Protein AF-A0A8T4NY38-F1 (afdb_monomer)

Sequence (56 aa):
MERGDINILLQLVEKLDLEVSNLEDAYQNKNSQNFNESKKKILKIQDEIAGGFNGK

Secondary structure (DSSP, 8-state):
--HHHHHHHHHHHHHHHHHHHHHHHHHHTT-HHHHHHHHHHHHHHHHHHHHHHS--

pLDDT: mean 89.46, std 15.28, range [43.12, 98.69]

Solvent-accessible surface area (backbone atoms only — not comparable to full-atom values): 3068 Å² total; per-residue (Å²): 135,53,78,65,55,54,55,52,50,52,54,47,51,57,51,40,54,52,27,49,52,47,25,52,53,17,54,76,69,69,34,66,65,53,27,54,52,25,49,52,50,41,51,51,46,52,49,50,55,53,47,66,69,73,64,126

Mean 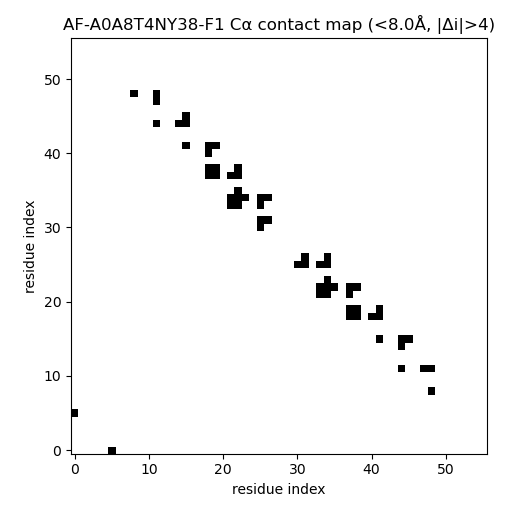predicted aligned error: 4.79 Å

Radius of gyration: 13.22 Å; Cα contacts (8 Å, |Δi|>4): 31; chains: 1; bounding box: 29×12×40 Å

Foldseek 3Di:
DDPVLVVVLVVLVVLLVVLVVQLVVCVVVVPPVSNVVSVVSNVVSVCVNVCSVVPD

Nearest PDB structures (foldseek):
  6cnn-assembly1_A  TM=9.523E-01  e=1.277E+00  Homo sapiens
  1f4n-assembly1_A  TM=9.204E-01  e=1.749E+00  Escherichia coli
  8ftm-assembly2_B  TM=9.008E-01  e=2.395E+00  Thermochaetoides thermophila DSM 1495
  6zw4-assembly1_E  TM=9.479E-01  e=6.547E+00  Nostoc punctiforme
  6zvr-assembly1_D  TM=9.430E-01  e=6.972E+00  Nostoc punctiforme

Structure (mmCIF, N/CA/C/O backbone):
data_AF-A0A8T4NY38-F1
#
_entry.id   AF-A0A8T4NY38-F1
#
loop_
_atom_site.group_PDB
_atom_site.id
_atom_site.type_symbol
_atom_site.label_atom_id
_atom_site.label_alt_id
_atom_site.label_comp_id
_atom_site.label_asym_id
_atom_site.label_entity_id
_atom_site.label_seq_id
_atom_site.pdbx_PDB_ins_code
_atom_site.Cartn_x
_atom_site.Cartn_y
_atom_site.Cartn_z
_atom_site.occupancy
_atom_site.B_iso_or_equiv
_atom_site.auth_seq_id
_atom_site.auth_comp_id
_atom_site.auth_asym_id
_atom_site.auth_atom_id
_atom_site.pdbx_PDB_model_num
ATOM 1 N N . MET A 1 1 ? 14.882 -4.133 -20.566 1.00 63.34 1 MET A N 1
ATOM 2 C CA . MET A 1 1 ? 14.593 -3.220 -19.449 1.00 63.34 1 MET A CA 1
ATOM 3 C C . MET A 1 1 ? 15.725 -2.215 -19.380 1.00 63.34 1 MET A C 1
ATOM 5 O O . MET A 1 1 ? 16.876 -2.615 -19.219 1.00 63.34 1 MET A O 1
ATOM 9 N N . GLU A 1 2 ? 15.425 -0.952 -19.647 1.00 75.44 2 GLU A N 1
ATOM 10 C CA . GLU A 1 2 ? 16.411 0.127 -19.652 1.00 75.44 2 GLU A CA 1
ATOM 11 C C . GLU A 1 2 ? 16.740 0.554 -18.214 1.00 75.44 2 GLU A C 1
ATOM 13 O O . GLU A 1 2 ? 15.968 0.331 -17.282 1.00 75.44 2 GLU A O 1
ATOM 18 N N . ARG A 1 3 ? 17.897 1.195 -17.999 1.00 73.69 3 ARG A N 1
ATOM 19 C CA . ARG A 1 3 ? 18.299 1.681 -16.663 1.00 73.69 3 ARG A CA 1
ATOM 20 C C . ARG A 1 3 ? 17.270 2.654 -16.059 1.00 73.69 3 ARG A C 1
ATOM 22 O O . ARG A 1 3 ? 17.156 2.734 -14.840 1.00 73.69 3 ARG A O 1
ATOM 29 N N . 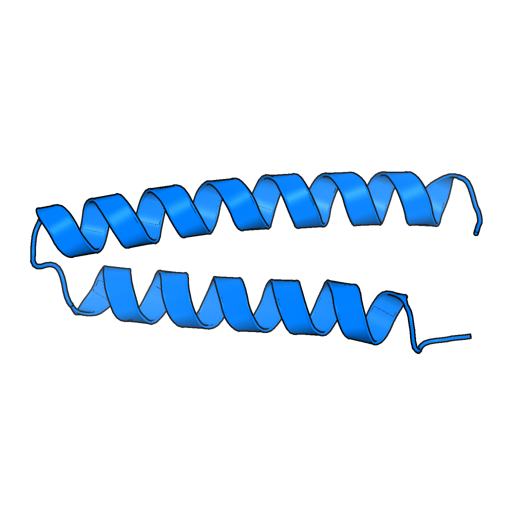GLY A 1 4 ? 16.523 3.367 -16.907 1.00 75.19 4 GLY A N 1
ATOM 30 C CA . GLY A 1 4 ? 15.407 4.225 -16.501 1.00 75.19 4 GLY A CA 1
ATOM 31 C C . GLY A 1 4 ? 14.247 3.439 -15.887 1.00 75.19 4 GLY A C 1
ATOM 32 O O . GLY A 1 4 ? 13.765 3.818 -14.823 1.00 75.19 4 GLY A O 1
ATOM 33 N N . ASP A 1 5 ? 13.880 2.305 -16.486 1.00 79.38 5 ASP A N 1
ATOM 34 C CA . ASP A 1 5 ? 12.803 1.436 -15.995 1.00 79.38 5 ASP A CA 1
ATOM 35 C 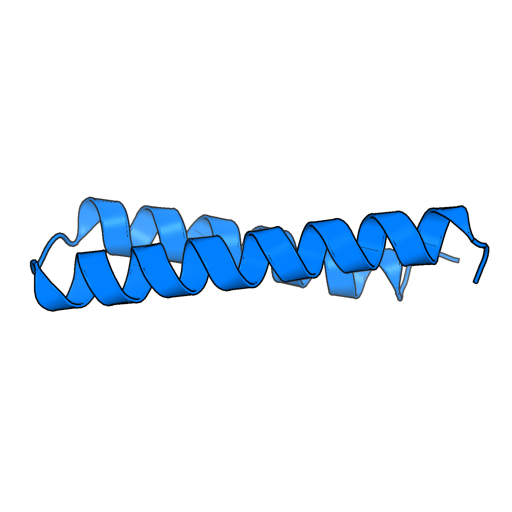C . ASP A 1 5 ? 13.126 0.872 -14.604 1.00 79.38 5 ASP A C 1
ATOM 37 O O . ASP A 1 5 ? 12.262 0.828 -13.732 1.00 79.38 5 ASP A O 1
ATOM 41 N N . ILE A 1 6 ? 14.392 0.506 -14.364 1.00 85.75 6 ILE A N 1
ATOM 42 C CA . ILE A 1 6 ? 14.857 0.003 -13.059 1.00 85.75 6 ILE A CA 1
ATOM 43 C C . ILE A 1 6 ? 14.709 1.079 -11.977 1.00 85.75 6 ILE A C 1
ATOM 45 O O . ILE A 1 6 ? 14.227 0.794 -10.884 1.00 85.75 6 ILE A O 1
ATOM 49 N N . ASN A 1 7 ? 15.091 2.323 -12.274 1.00 88.75 7 ASN A N 1
ATOM 50 C CA . ASN A 1 7 ? 14.959 3.423 -11.317 1.00 88.75 7 ASN A CA 1
ATOM 51 C C . ASN A 1 7 ? 13.490 3.736 -11.000 1.00 88.75 7 ASN A C 1
ATOM 53 O O . ASN A 1 7 ? 13.167 4.029 -9.852 1.00 88.75 7 ASN A O 1
ATOM 57 N N . ILE A 1 8 ? 12.604 3.661 -11.997 1.00 90.44 8 ILE A N 1
ATOM 58 C CA . ILE A 1 8 ? 11.162 3.845 -11.796 1.00 90.44 8 ILE A CA 1
ATOM 59 C C . ILE A 1 8 ? 10.607 2.720 -10.919 1.00 90.44 8 ILE A C 1
ATOM 61 O O . ILE A 1 8 ? 9.892 2.997 -9.958 1.00 90.44 8 ILE A O 1
ATOM 65 N N . LEU A 1 9 ? 10.976 1.467 -11.197 1.00 91.19 9 LEU A N 1
ATOM 66 C CA . LEU A 1 9 ? 10.545 0.317 -10.404 1.00 91.19 9 LEU A CA 1
ATOM 67 C C . LEU A 1 9 ? 10.979 0.452 -8.938 1.00 91.19 9 LEU A C 1
ATOM 69 O O . LEU A 1 9 ? 10.164 0.242 -8.045 1.00 91.19 9 LEU A O 1
ATOM 73 N N . LEU A 1 10 ? 12.229 0.855 -8.687 1.00 93.88 10 LEU A N 1
ATOM 74 C CA . LEU A 1 10 ? 12.732 1.093 -7.330 1.00 93.88 10 LEU A CA 1
ATOM 75 C C . LEU A 1 10 ? 11.900 2.154 -6.597 1.00 93.88 10 LEU A C 1
ATOM 77 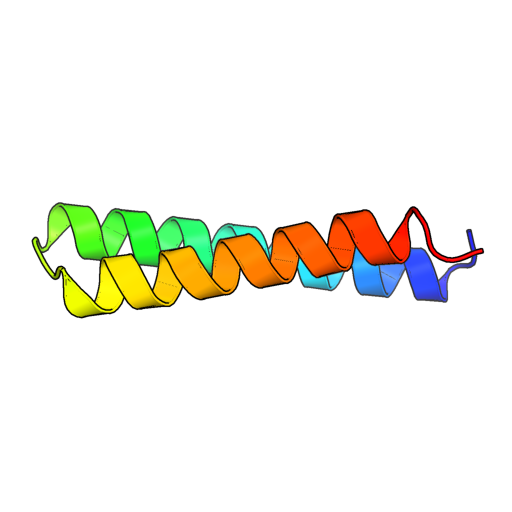O O . LEU A 1 10 ? 11.459 1.913 -5.478 1.00 93.88 10 LEU A O 1
ATOM 81 N N . GLN A 1 11 ? 11.598 3.280 -7.250 1.00 94.94 11 GLN A N 1
ATOM 82 C CA . GLN A 1 11 ? 10.752 4.326 -6.661 1.00 94.94 11 GLN A CA 1
ATOM 83 C C . GLN A 1 11 ? 9.321 3.853 -6.384 1.00 94.94 11 GLN A C 1
ATOM 85 O O . GLN A 1 11 ? 8.695 4.300 -5.422 1.00 94.94 11 GLN A O 1
ATOM 90 N N . LEU A 1 12 ? 8.766 2.990 -7.239 1.00 95.62 12 LEU A N 1
ATOM 91 C CA . LEU A 1 12 ? 7.435 2.422 -7.031 1.00 95.62 12 LEU A CA 1
ATOM 92 C C . LEU A 1 12 ? 7.421 1.460 -5.841 1.00 95.62 12 LEU A C 1
ATOM 94 O O . LEU A 1 12 ? 6.495 1.523 -5.037 1.00 95.62 12 LEU A O 1
ATOM 98 N N . VAL A 1 13 ? 8.456 0.633 -5.686 1.00 95.56 13 VAL A N 1
ATOM 99 C CA . VAL A 1 13 ? 8.606 -0.264 -4.530 1.00 95.56 13 VAL A CA 1
ATOM 100 C C . VAL A 1 13 ? 8.757 0.533 -3.231 1.00 95.56 13 VAL A C 1
ATOM 102 O O . VAL A 1 13 ? 8.039 0.262 -2.276 1.00 95.56 13 VAL A O 1
ATOM 105 N N . GLU A 1 14 ? 9.583 1.581 -3.207 1.00 97.44 14 GLU A N 1
ATOM 106 C CA . GLU A 1 14 ? 9.731 2.445 -2.022 1.00 97.44 14 GLU A CA 1
ATOM 107 C C . GLU A 1 14 ? 8.406 3.111 -1.613 1.00 97.44 14 GLU A C 1
ATOM 109 O O . GLU A 1 14 ? 8.066 3.189 -0.431 1.00 97.44 14 GLU A O 1
ATOM 114 N N . LYS A 1 15 ? 7.617 3.574 -2.591 1.00 97.50 15 LYS A N 1
ATOM 115 C CA . LYS A 1 15 ? 6.278 4.128 -2.330 1.00 97.50 15 LYS A CA 1
ATOM 116 C C . LYS A 1 15 ? 5.302 3.067 -1.829 1.00 97.50 15 LYS A C 1
ATOM 118 O O . LYS A 1 15 ? 4.440 3.387 -1.012 1.00 97.50 15 LYS A O 1
ATOM 123 N N . LEU A 1 16 ? 5.408 1.837 -2.332 1.00 97.88 16 LEU A N 1
ATOM 124 C CA . LEU A 1 16 ? 4.571 0.723 -1.899 1.00 97.88 16 LEU A CA 1
ATOM 125 C C . LEU A 1 16 ? 4.821 0.414 -0.421 1.00 97.88 16 LEU A C 1
ATOM 127 O O . LEU A 1 16 ? 3.860 0.356 0.344 1.00 97.88 16 LEU A O 1
ATOM 131 N N . ASP A 1 17 ? 6.088 0.304 -0.020 1.00 98.31 17 ASP A N 1
ATOM 132 C CA . ASP A 1 17 ? 6.480 0.049 1.371 1.00 98.31 17 ASP A CA 1
ATOM 133 C C . ASP A 1 17 ? 5.985 1.158 2.310 1.00 98.31 17 ASP A C 1
ATOM 135 O O . ASP A 1 17 ? 5.422 0.878 3.371 1.00 98.31 17 ASP A O 1
ATOM 139 N N . LEU A 1 18 ? 6.105 2.424 1.895 1.00 98.50 18 LEU A N 1
ATOM 140 C CA . LEU A 1 18 ? 5.585 3.558 2.662 1.00 98.50 18 LEU A CA 1
ATOM 141 C C . LEU A 1 18 ? 4.067 3.467 2.877 1.00 98.50 18 LEU A C 1
ATOM 143 O O . LEU A 1 18 ? 3.579 3.681 3.987 1.00 98.50 18 LEU A O 1
ATOM 147 N N . GLU A 1 19 ? 3.298 3.168 1.830 1.00 98.50 19 GLU A N 1
ATOM 148 C CA . GLU A 1 19 ? 1.841 3.089 1.959 1.00 98.50 19 GLU A CA 1
ATOM 149 C C . GLU A 1 19 ? 1.381 1.841 2.722 1.00 98.50 19 GLU A C 1
ATOM 151 O O . GLU A 1 19 ? 0.345 1.901 3.385 1.00 98.50 19 GLU A O 1
ATOM 156 N N . VAL A 1 20 ? 2.148 0.745 2.703 1.00 98.56 20 VAL A N 1
ATOM 157 C CA . VAL A 1 20 ? 1.923 -0.408 3.592 1.00 98.56 20 VAL A CA 1
ATOM 158 C C . VAL A 1 20 ? 2.117 0.001 5.051 1.00 98.56 20 VAL A C 1
ATOM 160 O O . VAL A 1 20 ? 1.218 -0.243 5.853 1.00 98.56 20 VAL A O 1
ATOM 163 N N . SER A 1 21 ? 3.205 0.707 5.380 1.00 98.62 21 SER A N 1
ATOM 164 C CA . SER A 1 21 ? 3.428 1.233 6.736 1.00 98.62 21 SER A CA 1
ATOM 165 C C . SER A 1 21 ? 2.282 2.150 7.182 1.00 98.62 21 SER A C 1
ATOM 167 O O . SER A 1 21 ? 1.747 1.989 8.276 1.00 98.62 21 SER A O 1
ATOM 169 N N . ASN A 1 22 ? 1.830 3.062 6.313 1.00 98.56 22 ASN A N 1
ATOM 170 C CA . ASN A 1 22 ? 0.690 3.938 6.610 1.00 98.56 22 ASN A CA 1
ATOM 171 C C . ASN A 1 22 ? -0.614 3.152 6.830 1.00 98.56 22 ASN A C 1
ATOM 173 O O . ASN A 1 22 ? -1.439 3.532 7.664 1.00 98.56 22 ASN A O 1
ATOM 177 N N . LEU A 1 23 ? -0.828 2.073 6.072 1.00 98.62 23 LEU A N 1
ATOM 178 C CA . LEU A 1 23 ? -2.003 1.216 6.203 1.00 98.62 23 LEU A CA 1
ATOM 179 C C . LEU A 1 23 ? -1.990 0.445 7.528 1.00 98.62 23 LEU A C 1
ATOM 181 O O . LEU A 1 23 ? -3.031 0.357 8.185 1.00 98.62 23 LEU A O 1
ATOM 185 N N . GLU A 1 24 ? -0.833 -0.079 7.932 1.00 98.69 24 GLU A N 1
ATOM 186 C CA . GLU A 1 24 ? -0.634 -0.733 9.229 1.00 98.69 24 GLU A CA 1
ATOM 187 C C . GLU A 1 24 ? -0.872 0.248 10.380 1.00 98.69 24 GLU A C 1
ATOM 189 O O . GLU A 1 24 ? -1.676 -0.040 11.270 1.00 98.69 24 GLU A O 1
ATOM 194 N N . ASP A 1 25 ? -0.285 1.444 10.318 1.00 98.69 25 ASP A N 1
ATOM 195 C CA . ASP A 1 25 ? -0.501 2.500 11.310 1.00 98.69 25 ASP A CA 1
ATOM 196 C C . ASP A 1 25 ? -1.976 2.907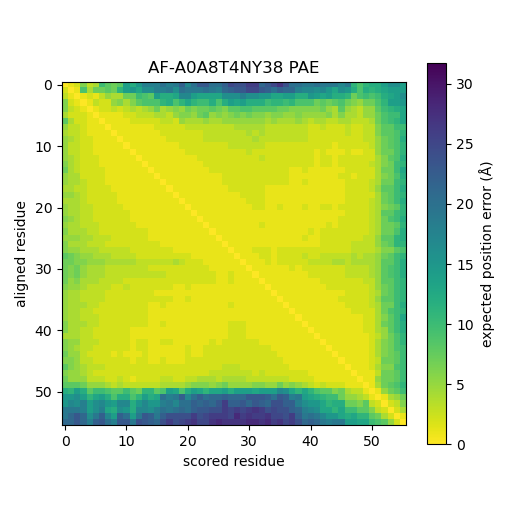 11.393 1.00 98.69 25 ASP A C 1
ATOM 198 O O . ASP A 1 25 ? -2.537 3.058 12.483 1.00 98.69 25 ASP A O 1
ATOM 202 N N . ALA A 1 26 ? -2.652 3.057 10.252 1.00 98.56 26 ALA A N 1
ATOM 203 C CA . ALA A 1 26 ? -4.075 3.371 10.216 1.00 98.56 26 ALA A CA 1
ATOM 204 C C . ALA A 1 26 ? -4.927 2.253 10.834 1.00 98.56 26 ALA A C 1
ATOM 206 O O . ALA A 1 26 ? -5.888 2.541 11.555 1.00 98.56 26 ALA A O 1
ATOM 207 N N . TYR A 1 27 ? -4.565 0.991 10.593 1.00 98.38 27 TYR A N 1
ATOM 208 C CA . TYR A 1 27 ? -5.222 -0.164 11.196 1.00 98.38 27 TYR A CA 1
ATOM 209 C C . TYR A 1 27 ? -5.054 -0.175 12.720 1.00 98.38 27 TYR A C 1
ATOM 211 O O . TYR A 1 27 ? -6.052 -0.279 13.440 1.00 98.38 27 TYR A O 1
ATOM 219 N N . GLN A 1 28 ? -3.828 0.017 13.222 1.00 98.62 28 GLN A N 1
ATOM 220 C CA . GLN A 1 28 ? -3.546 0.079 14.663 1.00 98.62 28 GLN A CA 1
ATOM 221 C C . GLN A 1 28 ? -4.313 1.217 15.346 1.00 98.62 28 GLN A C 1
ATOM 223 O O . GLN A 1 28 ? -4.894 1.035 16.418 1.00 98.62 28 GLN A O 1
ATOM 228 N N . ASN A 1 29 ? -4.397 2.373 14.687 1.00 98.31 29 ASN A N 1
ATOM 229 C CA . ASN A 1 29 ? -5.118 3.541 15.189 1.00 98.31 29 ASN A CA 1
ATOM 230 C C . ASN A 1 29 ? -6.637 3.493 14.941 1.00 98.31 29 ASN A C 1
ATOM 232 O O . ASN A 1 29 ? -7.337 4.456 15.258 1.00 98.31 29 ASN A O 1
ATOM 236 N N . LYS A 1 30 ? -7.171 2.402 14.368 1.00 97.94 30 LYS A N 1
ATOM 237 C CA . LYS A 1 30 ? -8.590 2.253 13.982 1.00 97.94 30 LYS A CA 1
ATOM 238 C C . LYS A 1 30 ? -9.102 3.407 13.104 1.00 97.94 30 LYS A C 1
ATOM 240 O O . LYS A 1 30 ? -10.289 3.736 13.123 1.00 97.94 30 LYS A O 1
ATOM 245 N N . ASN A 1 31 ? -8.217 4.013 12.316 1.00 98.31 31 ASN A N 1
ATOM 246 C CA . ASN A 1 31 ? -8.545 5.090 11.393 1.00 98.31 31 ASN A CA 1
ATOM 247 C C . ASN A 1 31 ? -8.950 4.499 10.036 1.00 98.31 31 ASN A C 1
ATOM 249 O O . ASN A 1 31 ? -8.122 4.252 9.157 1.00 98.31 31 ASN A O 1
ATOM 253 N N . SER A 1 32 ? -10.252 4.275 9.863 1.00 98.06 32 SER A N 1
ATOM 254 C CA . SER A 1 32 ? -10.811 3.677 8.647 1.00 98.06 32 SER A CA 1
ATOM 255 C C . SER A 1 32 ? -10.631 4.545 7.399 1.00 98.06 32 SER A C 1
ATOM 257 O O . SER A 1 32 ? -10.546 4.005 6.294 1.00 98.06 32 SER A O 1
ATOM 259 N N . GLN A 1 33 ? -10.552 5.870 7.544 1.00 98.38 33 GLN A N 1
ATOM 260 C CA . GLN A 1 33 ? -10.318 6.770 6.420 1.00 98.38 33 GLN A CA 1
ATOM 261 C C . GLN A 1 33 ? -8.903 6.573 5.871 1.00 98.38 33 GLN A C 1
ATOM 263 O O . GLN A 1 33 ? -8.757 6.211 4.703 1.00 98.38 33 GLN A O 1
ATOM 268 N N . ASN A 1 34 ? -7.883 6.707 6.722 1.00 98.12 34 ASN A N 1
ATOM 269 C CA . ASN A 1 34 ? -6.488 6.544 6.306 1.00 98.12 34 ASN A CA 1
ATOM 270 C C . ASN A 1 34 ? -6.217 5.125 5.794 1.00 98.12 34 ASN A C 1
ATOM 272 O O . AS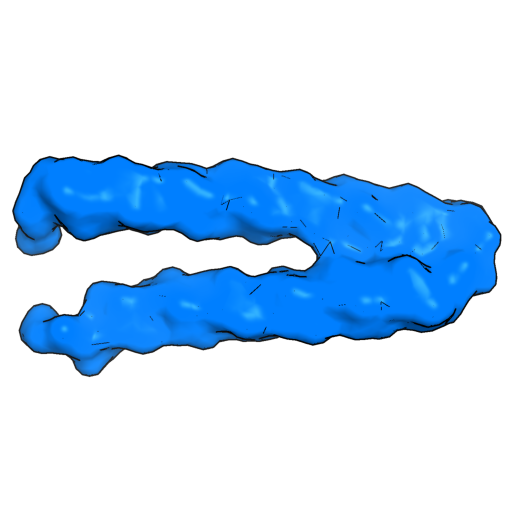N A 1 34 ? -5.525 4.955 4.796 1.00 98.12 34 ASN A O 1
ATOM 276 N N . PHE A 1 35 ? -6.826 4.110 6.414 1.00 98.62 35 PHE A N 1
ATOM 277 C CA . PHE A 1 35 ? -6.712 2.728 5.951 1.00 98.62 35 PHE A CA 1
ATOM 278 C C . PHE A 1 35 ? -7.195 2.584 4.502 1.00 98.62 35 PHE A C 1
ATOM 280 O O . PHE A 1 35 ? -6.512 2.008 3.654 1.00 98.62 35 PHE A O 1
ATOM 287 N N . ASN A 1 36 ? -8.372 3.137 4.195 1.00 98.50 36 ASN A N 1
ATOM 288 C CA . ASN A 1 36 ? -8.937 3.081 2.850 1.00 98.50 36 ASN A CA 1
ATOM 289 C C . ASN A 1 36 ? -8.140 3.924 1.846 1.00 98.50 36 ASN A C 1
ATOM 291 O O . ASN A 1 36 ? -8.036 3.540 0.680 1.00 98.50 36 ASN A O 1
ATOM 295 N N . GLU A 1 37 ? -7.589 5.058 2.272 1.00 98.56 37 GLU A N 1
ATOM 296 C CA . GLU A 1 37 ? -6.734 5.903 1.438 1.00 98.56 37 GLU A CA 1
ATOM 297 C C . GLU A 1 37 ? -5.423 5.195 1.074 1.00 98.56 37 GLU A C 1
ATOM 299 O O . GLU A 1 37 ? -5.120 5.070 -0.116 1.00 98.56 37 GLU A O 1
ATOM 304 N N . SER A 1 38 ? -4.694 4.652 2.051 1.00 98.50 38 SER A N 1
ATOM 305 C CA . SER A 1 38 ? -3.464 3.893 1.795 1.00 98.50 38 SER A CA 1
ATOM 306 C C . SER A 1 38 ? -3.733 2.632 0.979 1.00 98.50 38 SER A C 1
ATOM 308 O O . SER A 1 38 ? -3.019 2.371 0.013 1.00 98.50 38 SER A O 1
ATOM 310 N N . LYS A 1 39 ? -4.840 1.918 1.233 1.00 98.50 39 LYS A N 1
ATOM 311 C CA . LYS A 1 39 ? -5.250 0.767 0.409 1.00 98.50 39 LYS A CA 1
ATOM 312 C C . LYS A 1 39 ? -5.427 1.143 -1.065 1.00 98.50 39 LYS A C 1
ATOM 314 O O . LYS A 1 39 ? -4.968 0.416 -1.942 1.00 98.50 39 LYS A O 1
ATOM 319 N N . LYS A 1 40 ? -6.091 2.266 -1.360 1.00 98.31 40 LYS A N 1
ATOM 320 C CA . LYS A 1 40 ? -6.285 2.737 -2.744 1.00 98.31 40 LYS A CA 1
ATOM 321 C C . LYS A 1 40 ? -4.958 3.067 -3.424 1.00 98.31 40 LYS A C 1
ATOM 323 O O . LYS A 1 40 ? -4.783 2.745 -4.596 1.00 98.31 40 LYS A O 1
ATOM 328 N N . LYS A 1 41 ? -4.034 3.704 -2.703 1.00 98.12 41 LYS A N 1
ATOM 329 C CA . LYS A 1 41 ? -2.709 4.037 -3.236 1.00 98.12 41 LYS A CA 1
ATOM 330 C C . LYS A 1 41 ? -1.866 2.790 -3.496 1.00 98.12 41 LYS A C 1
ATOM 332 O O . LYS A 1 41 ? -1.272 2.706 -4.562 1.00 98.12 41 LYS A O 1
ATOM 337 N N . ILE A 1 42 ? -1.881 1.816 -2.583 1.00 98.31 42 ILE A N 1
ATOM 338 C CA . ILE A 1 42 ? -1.229 0.509 -2.762 1.00 98.31 42 ILE A CA 1
ATOM 339 C C . ILE A 1 42 ? -1.705 -0.150 -4.057 1.00 98.31 42 ILE A C 1
ATOM 341 O O . ILE A 1 42 ? -0.878 -0.514 -4.886 1.00 98.31 42 ILE A O 1
ATOM 345 N N . LEU A 1 43 ? -3.023 -0.238 -4.268 1.00 96.81 43 LEU A N 1
ATOM 346 C CA . LEU A 1 43 ? -3.586 -0.830 -5.488 1.00 96.81 43 LEU A CA 1
ATOM 347 C C . L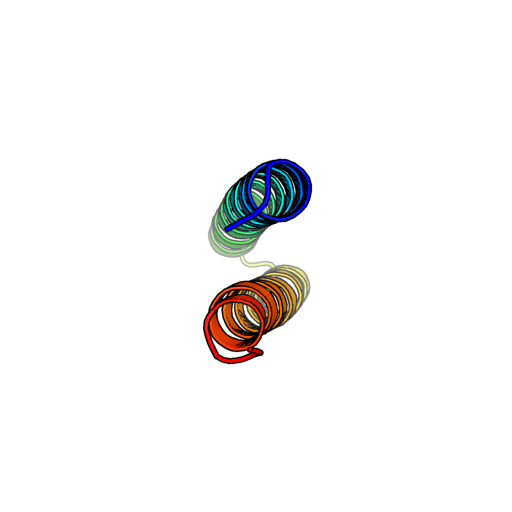EU A 1 43 ? -3.122 -0.089 -6.746 1.00 96.81 43 LEU A C 1
ATOM 349 O O . LEU A 1 43 ? -2.700 -0.718 -7.707 1.00 96.81 43 LEU A O 1
ATOM 353 N N . LYS A 1 44 ? -3.115 1.247 -6.716 1.00 95.62 44 LYS A N 1
ATOM 354 C CA . LYS A 1 44 ? -2.625 2.051 -7.841 1.00 95.62 44 LYS A CA 1
ATOM 355 C C . LYS A 1 44 ? -1.142 1.797 -8.141 1.00 95.62 44 LYS A C 1
ATOM 357 O O . LYS A 1 44 ? -0.774 1.690 -9.303 1.00 95.62 44 LYS A O 1
ATOM 362 N N . ILE A 1 45 ? -0.296 1.684 -7.117 1.00 95.88 45 ILE A N 1
ATOM 363 C CA . ILE A 1 45 ? 1.133 1.380 -7.292 1.00 95.88 45 ILE A CA 1
ATOM 364 C C . ILE A 1 45 ? 1.315 -0.039 -7.849 1.00 95.88 45 ILE A C 1
ATOM 366 O O . ILE A 1 45 ? 2.131 -0.243 -8.743 1.00 95.88 45 ILE A O 1
ATOM 370 N N . GLN A 1 46 ? 0.535 -1.012 -7.370 1.00 94.31 46 GLN A N 1
ATOM 371 C CA . GLN A 1 46 ? 0.538 -2.375 -7.910 1.00 94.31 46 GLN A CA 1
ATOM 372 C C . GLN A 1 46 ? 0.135 -2.397 -9.389 1.00 94.31 46 GLN A C 1
ATOM 374 O O . GLN A 1 46 ? 0.798 -3.068 -10.181 1.00 94.31 46 GLN A O 1
ATOM 379 N N . ASP A 1 47 ? -0.881 -1.622 -9.771 1.00 92.50 47 ASP A N 1
ATOM 380 C CA . ASP A 1 47 ? -1.294 -1.461 -11.167 1.00 92.50 47 ASP A CA 1
ATOM 381 C C . ASP A 1 47 ? -0.198 -0.792 -12.012 1.00 92.50 47 ASP A C 1
ATOM 383 O O . ASP A 1 47 ? 0.038 -1.208 -13.142 1.00 92.50 47 ASP A O 1
ATOM 387 N N . GLU A 1 48 ? 0.511 0.209 -11.480 1.00 91.19 48 GLU A N 1
ATOM 388 C CA . GLU A 1 48 ? 1.641 0.860 -12.162 1.00 91.19 48 GLU A CA 1
ATOM 389 C C . GLU A 1 48 ? 2.823 -0.103 -12.359 1.00 91.19 48 GLU A C 1
ATOM 391 O O . GLU A 1 48 ? 3.418 -0.132 -13.437 1.00 91.19 48 GLU A O 1
ATOM 396 N N . ILE A 1 49 ? 3.129 -0.945 -11.368 1.00 89.19 49 ILE A N 1
ATOM 397 C CA . ILE A 1 49 ? 4.164 -1.985 -11.472 1.00 89.19 49 ILE A CA 1
ATOM 398 C C . ILE A 1 49 ? 3.757 -3.048 -12.503 1.00 89.19 49 ILE A C 1
ATOM 400 O O . ILE A 1 49 ? 4.555 -3.405 -13.371 1.00 89.19 49 ILE A O 1
ATOM 404 N N . ALA A 1 50 ? 2.514 -3.535 -12.449 1.00 85.50 50 ALA A N 1
ATOM 405 C CA . ALA A 1 50 ? 2.004 -4.551 -13.370 1.00 85.50 50 ALA A CA 1
ATOM 406 C C . ALA A 1 50 ? 1.841 -4.015 -14.804 1.00 85.50 50 ALA A C 1
ATOM 408 O O . ALA A 1 50 ? 2.143 -4.712 -15.772 1.00 85.50 50 ALA A O 1
ATOM 409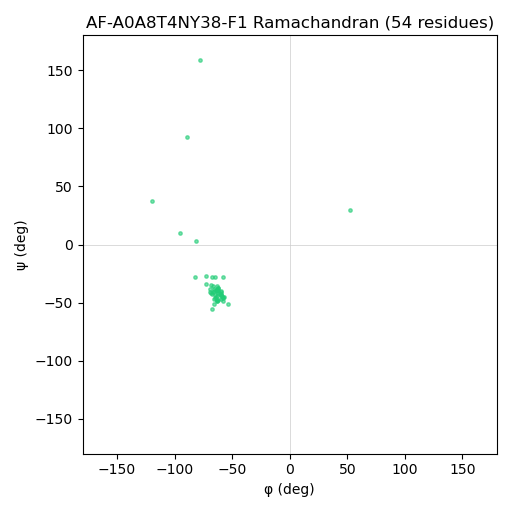 N N . GLY A 1 51 ? 1.396 -2.766 -14.952 1.00 73.50 51 GLY A N 1
ATOM 410 C CA . GLY A 1 51 ? 1.239 -2.065 -16.226 1.00 73.50 51 GLY A CA 1
ATOM 411 C C . GLY A 1 51 ? 2.571 -1.648 -16.850 1.00 73.50 51 GLY A C 1
ATOM 412 O O . GLY A 1 51 ? 2.713 -1.720 -18.068 1.00 73.50 51 GLY A O 1
ATOM 413 N N . GLY A 1 52 ? 3.569 -1.296 -16.032 1.00 58.16 52 GLY A N 1
ATOM 414 C CA . GLY A 1 52 ? 4.953 -1.084 -16.469 1.00 58.16 52 GLY A CA 1
ATOM 415 C C . GLY A 1 52 ? 5.640 -2.370 -16.940 1.00 58.16 52 GLY A C 1
ATOM 416 O O . GLY A 1 52 ? 6.491 -2.316 -17.822 1.00 58.16 52 GLY A O 1
ATOM 417 N N . PHE A 1 53 ? 5.230 -3.533 -16.421 1.00 51.38 53 PHE A N 1
ATOM 418 C CA . PHE A 1 53 ? 5.687 -4.847 -16.895 1.00 51.38 53 PHE A CA 1
ATOM 419 C C . PHE A 1 53 ? 4.931 -5.355 -18.136 1.00 51.38 53 PHE A C 1
ATOM 421 O O . PHE A 1 53 ? 5.505 -6.091 -18.934 1.00 51.38 53 PHE A O 1
ATOM 428 N N . ASN A 1 54 ? 3.669 -4.952 -18.326 1.00 43.91 54 ASN A N 1
ATOM 429 C CA . ASN A 1 54 ? 2.824 -5.359 -19.462 1.00 43.91 54 ASN A CA 1
ATOM 430 C C . ASN A 1 54 ? 2.827 -4.355 -20.636 1.00 43.91 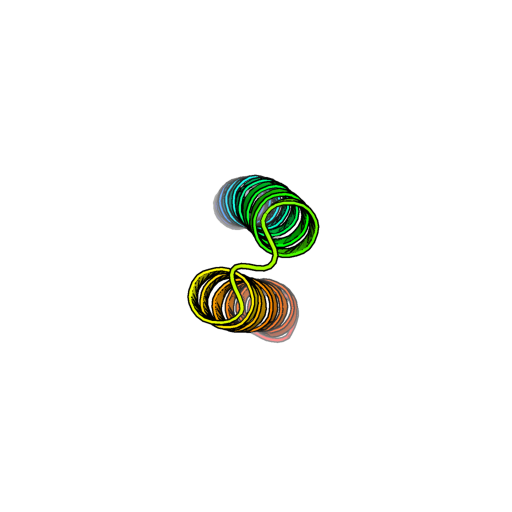54 ASN A C 1
ATOM 432 O O . ASN A 1 54 ? 2.007 -4.464 -21.549 1.00 43.91 54 ASN A O 1
ATOM 436 N N . GLY A 1 55 ? 3.719 -3.361 -20.609 1.00 43.41 55 GLY A N 1
ATOM 437 C CA . GLY A 1 55 ? 3.679 -2.179 -21.469 1.00 43.41 55 GLY A CA 1
ATOM 438 C C . GLY A 1 55 ? 4.882 -1.966 -22.390 1.00 43.41 55 GLY A C 1
ATOM 439 O O . GLY A 1 55 ? 5.269 -0.811 -22.542 1.00 43.41 55 GLY A O 1
ATOM 440 N N . LYS A 1 56 ? 5.472 -3.025 -22.968 1.00 43.12 56 LYS A N 1
ATOM 441 C CA . LYS A 1 56 ? 6.128 -3.107 -24.302 1.00 43.12 56 LYS A CA 1
ATOM 442 C C . LYS A 1 56 ? 6.943 -4.389 -24.456 1.00 43.12 56 LYS A C 1
ATOM 444 O O . LYS A 1 56 ? 7.734 -4.697 -23.541 1.00 43.12 56 LYS A O 1
#